Protein AF-A0A1F8UZN8-F1 (afdb_monomer)

pLDDT: mean 89.99, std 9.58, range [55.91, 98.31]

Foldseek 3Di:
DDPVVVVVVLVVLLCVLCVVVVLNCLDPVNPPDDPVVDDPVVNCVSCVSSVVVSVVVVVVVVVVVVVVVVVD

Sequence (72 aa):
MSRRNKNDFLYNLKVEAATELNLLQYIKENNDHSKADVSAKINGAQGGPIGGLMVKKMIAMQKKQLMEQQRD

Mean predicted aligned error: 4.84 Å

Structure (mmCIF, N/CA/C/O backbone):
data_AF-A0A1F8UZN8-F1
#
_entry.id   AF-A0A1F8UZN8-F1
#
loop_
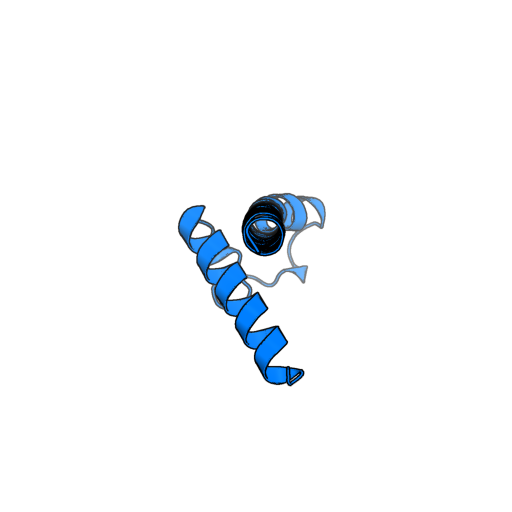_atom_site.group_PDB
_atom_site.id
_atom_site.type_symbol
_atom_site.label_atom_id
_atom_site.label_alt_id
_atom_site.label_comp_id
_atom_site.label_asym_id
_atom_site.label_entity_id
_atom_site.label_seq_id
_atom_site.pdbx_PDB_ins_code
_atom_site.Cartn_x
_atom_site.Cartn_y
_atom_site.Cartn_z
_atom_site.occupancy
_atom_site.B_iso_or_equiv
_atom_site.auth_seq_id
_atom_site.auth_comp_id
_atom_site.auth_asym_id
_atom_site.auth_atom_id
_atom_site.pdbx_PDB_model_num
ATOM 1 N N . MET A 1 1 ? 2.104 -11.583 19.293 1.00 60.34 1 MET A N 1
ATOM 2 C CA . MET A 1 1 ? 2.155 -12.045 17.883 1.00 60.34 1 MET A CA 1
ATOM 3 C C . MET A 1 1 ? 3.565 -12.552 17.586 1.00 60.34 1 MET A C 1
ATOM 5 O O . MET A 1 1 ? 4.508 -11.837 17.899 1.00 60.34 1 MET A O 1
ATOM 9 N N . SER A 1 2 ? 3.735 -13.758 17.031 1.00 76.31 2 SER A N 1
ATOM 10 C CA . SER A 1 2 ? 5.058 -14.233 16.578 1.00 76.31 2 SER A CA 1
ATOM 11 C C . SER A 1 2 ? 5.527 -13.440 15.349 1.00 76.31 2 SER A C 1
ATOM 13 O O . SER A 1 2 ? 4.696 -12.997 14.554 1.00 76.31 2 SER A O 1
ATOM 15 N N . ARG A 1 3 ? 6.848 -13.277 15.160 1.00 70.06 3 ARG A N 1
ATOM 16 C CA . ARG A 1 3 ? 7.439 -12.626 13.968 1.00 70.06 3 ARG A CA 1
ATOM 17 C C . ARG A 1 3 ? 6.935 -13.249 12.660 1.00 70.06 3 ARG A C 1
ATOM 19 O O . ARG A 1 3 ? 6.693 -12.516 11.708 1.00 70.06 3 ARG A O 1
ATOM 26 N N . ARG A 1 4 ? 6.741 -14.574 12.642 1.00 72.19 4 ARG A N 1
ATOM 27 C CA . ARG A 1 4 ? 6.217 -15.327 11.489 1.00 72.19 4 ARG A CA 1
ATOM 28 C C . ARG A 1 4 ? 4.809 -14.846 11.112 1.00 72.19 4 ARG A C 1
ATOM 30 O O . ARG A 1 4 ? 4.613 -14.350 10.012 1.00 72.19 4 ARG A O 1
ATOM 37 N N . ASN A 1 5 ? 3.907 -14.793 12.092 1.00 81.75 5 ASN A N 1
ATOM 38 C CA . ASN A 1 5 ? 2.517 -14.368 11.895 1.00 81.75 5 ASN A CA 1
ATOM 39 C C . ASN A 1 5 ? 2.392 -12.924 11.376 1.00 81.75 5 ASN A C 1
ATOM 41 O O . ASN A 1 5 ? 1.477 -12.621 10.617 1.00 81.75 5 ASN A O 1
ATOM 45 N N . LYS A 1 6 ? 3.301 -12.019 11.774 1.00 88.50 6 LYS A N 1
ATOM 46 C CA . LYS A 1 6 ? 3.295 -10.631 11.280 1.00 88.50 6 LYS A CA 1
ATOM 47 C C . LYS A 1 6 ? 3.661 -10.558 9.796 1.00 88.50 6 LYS A C 1
ATOM 49 O O . LYS A 1 6 ? 3.041 -9.795 9.059 1.00 88.50 6 LYS A O 1
ATOM 54 N N . ASN A 1 7 ? 4.667 -11.319 9.370 1.00 89.19 7 ASN A N 1
ATOM 55 C CA . ASN A 1 7 ? 5.084 -11.342 7.971 1.00 89.19 7 ASN A CA 1
ATOM 56 C C . ASN A 1 7 ? 3.982 -11.920 7.082 1.00 89.19 7 ASN A C 1
ATOM 58 O O . ASN A 1 7 ? 3.685 -11.326 6.049 1.00 89.19 7 ASN A O 1
ATOM 62 N N . ASP A 1 8 ? 3.332 -12.996 7.527 1.00 91.19 8 ASP A N 1
ATOM 63 C CA . ASP A 1 8 ? 2.232 -13.630 6.794 1.00 91.19 8 ASP A CA 1
ATOM 64 C C . ASP A 1 8 ? 1.035 -12.679 6.657 1.00 91.19 8 ASP A C 1
ATOM 66 O O . ASP A 1 8 ? 0.482 -12.513 5.573 1.00 91.19 8 ASP A O 1
ATOM 70 N N . PHE A 1 9 ? 0.687 -11.965 7.733 1.00 91.62 9 PHE A N 1
ATOM 71 C CA . PHE A 1 9 ? -0.361 -10.945 7.692 1.00 91.62 9 PHE A CA 1
ATOM 72 C C . PHE A 1 9 ? -0.046 -9.830 6.683 1.00 91.62 9 PHE A C 1
ATOM 74 O O . PHE A 1 9 ? -0.885 -9.480 5.854 1.00 91.62 9 PHE A O 1
ATOM 81 N N . LEU A 1 10 ? 1.171 -9.277 6.727 1.00 92.81 10 LEU A N 1
ATOM 82 C CA . LEU A 1 10 ? 1.584 -8.208 5.812 1.00 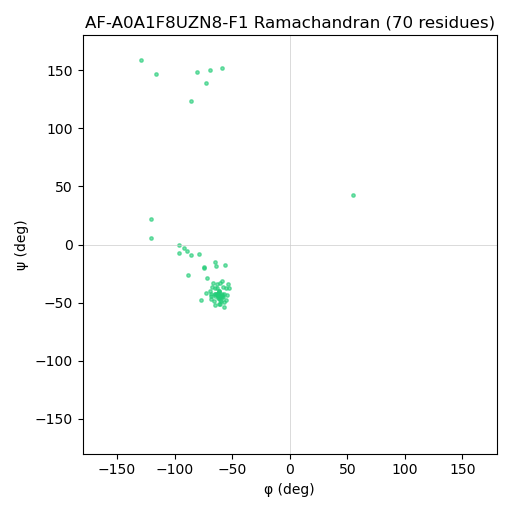92.81 10 LEU A CA 1
ATOM 83 C C . LEU A 1 10 ? 1.681 -8.687 4.361 1.00 92.81 10 LEU A C 1
ATOM 85 O O . LEU A 1 10 ? 1.420 -7.906 3.445 1.00 92.81 10 LEU A O 1
ATOM 89 N N . TYR A 1 11 ? 2.064 -9.944 4.153 1.00 93.81 11 TYR A N 1
ATOM 90 C CA . TYR A 1 11 ? 2.073 -10.566 2.839 1.00 93.81 11 TYR A CA 1
ATOM 91 C C . TYR A 1 11 ? 0.654 -10.686 2.282 1.00 93.81 11 TYR A C 1
ATOM 93 O O . TYR A 1 11 ? 0.388 -10.167 1.201 1.00 93.81 11 TYR A O 1
ATOM 101 N N . ASN A 1 12 ? -0.277 -11.258 3.047 1.00 94.44 12 ASN A N 1
ATOM 102 C CA . ASN A 1 12 ? -1.668 -11.411 2.620 1.00 94.44 12 ASN A CA 1
ATOM 103 C C . ASN A 1 12 ? -2.318 -10.060 2.308 1.00 94.44 12 ASN A C 1
ATOM 105 O O . ASN A 1 12 ? -2.947 -9.907 1.265 1.00 94.44 12 ASN A O 1
ATOM 109 N N . LEU A 1 13 ? -2.079 -9.047 3.146 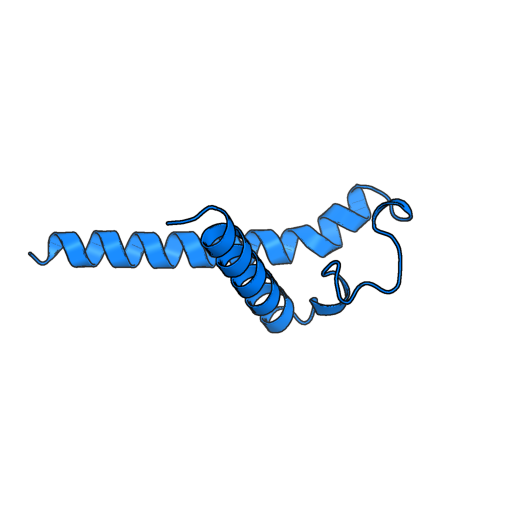1.00 96.31 13 LEU A N 1
ATOM 110 C CA . LEU A 1 13 ? -2.582 -7.694 2.909 1.00 96.31 13 LEU A CA 1
ATOM 111 C C . LEU A 1 13 ? -2.003 -7.066 1.628 1.00 96.31 13 LEU A C 1
ATOM 113 O O . LEU A 1 13 ? -2.683 -6.307 0.939 1.00 96.31 13 LEU A O 1
ATOM 117 N N . LYS A 1 14 ? -0.744 -7.375 1.292 1.00 96.38 14 LYS A N 1
ATOM 118 C CA . LYS A 1 14 ? -0.123 -6.944 0.033 1.00 96.38 14 LYS A CA 1
ATOM 119 C C . LYS A 1 14 ? -0.756 -7.639 -1.168 1.00 96.38 14 LYS A C 1
ATOM 121 O O . LYS A 1 14 ? -1.020 -6.965 -2.159 1.00 96.38 14 LYS A O 1
ATOM 126 N N . VAL A 1 15 ? -0.988 -8.950 -1.086 1.00 96.62 15 VAL A N 1
ATOM 127 C CA . VAL A 1 15 ? -1.638 -9.732 -2.151 1.00 96.62 15 VAL A CA 1
ATOM 128 C C . VAL A 1 15 ? -3.055 -9.217 -2.396 1.00 96.62 15 VAL A C 1
ATOM 130 O O . VAL A 1 15 ? -3.415 -8.963 -3.542 1.00 96.62 15 VAL A O 1
ATOM 133 N N . GLU A 1 16 ? -3.825 -8.978 -1.335 1.00 97.19 16 GLU A N 1
ATOM 134 C CA . GLU A 1 16 ? -5.165 -8.385 -1.402 1.00 97.19 16 GLU A CA 1
ATOM 135 C C . GLU A 1 16 ? -5.136 -7.017 -2.100 1.00 97.19 16 GLU A C 1
ATOM 137 O O . GLU A 1 16 ? -5.811 -6.819 -3.108 1.00 97.19 16 GLU A O 1
ATOM 142 N N . ALA A 1 17 ? -4.287 -6.094 -1.634 1.00 97.81 17 ALA A N 1
ATOM 143 C CA . ALA A 1 17 ? -4.159 -4.764 -2.229 1.00 97.81 17 ALA A CA 1
ATOM 144 C C . ALA A 1 17 ? -3.699 -4.807 -3.699 1.00 97.81 17 ALA A C 1
ATOM 146 O O . ALA A 1 17 ? -4.186 -4.042 -4.528 1.00 97.81 17 ALA A O 1
ATOM 147 N N . ALA A 1 18 ? -2.766 -5.697 -4.040 1.00 97.19 18 ALA A N 1
ATOM 148 C CA . ALA A 1 18 ? -2.312 -5.875 -5.415 1.00 97.19 18 ALA A CA 1
ATOM 149 C C . ALA A 1 18 ? -3.418 -6.454 -6.309 1.00 97.19 18 ALA A C 1
ATOM 151 O O . ALA A 1 18 ? -3.542 -6.044 -7.460 1.00 97.19 18 ALA A O 1
ATOM 152 N N . THR A 1 19 ? -4.239 -7.360 -5.777 1.00 97.12 19 THR A N 1
ATOM 153 C CA . THR A 1 19 ? -5.385 -7.946 -6.487 1.00 97.12 19 THR A CA 1
ATOM 154 C C . THR A 1 19 ? -6.439 -6.882 -6.777 1.00 97.12 19 THR A C 1
ATOM 156 O O . THR A 1 19 ? -6.842 -6.728 -7.924 1.00 97.12 19 THR A O 1
ATOM 159 N N . GLU A 1 20 ? -6.818 -6.082 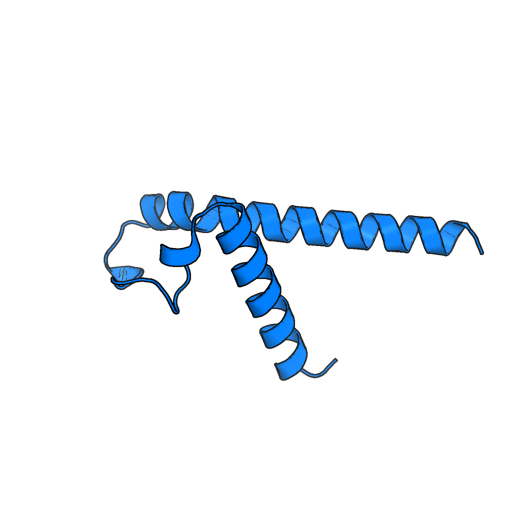-5.776 1.00 97.88 20 GLU A N 1
ATOM 160 C CA . GLU A 1 20 ? -7.804 -4.999 -5.924 1.00 97.88 20 GLU A CA 1
ATOM 161 C C . GLU A 1 20 ? -7.406 -3.954 -6.971 1.00 97.88 20 GLU A C 1
ATOM 163 O O . GLU A 1 20 ? -8.264 -3.361 -7.623 1.00 97.88 20 GLU A O 1
ATOM 168 N N . LEU A 1 21 ? -6.104 -3.730 -7.146 1.00 97.38 21 LEU A N 1
ATOM 169 C CA . LEU A 1 21 ? -5.576 -2.769 -8.110 1.00 97.38 21 LEU A CA 1
ATOM 170 C C . LEU A 1 21 ? -5.262 -3.384 -9.481 1.00 97.38 21 LEU A C 1
ATOM 172 O O . LEU A 1 21 ? -4.860 -2.647 -10.378 1.00 97.38 21 LEU A O 1
ATOM 176 N N . ASN A 1 22 ? -5.429 -4.700 -9.664 1.00 96.81 22 ASN A N 1
ATOM 177 C CA . ASN A 1 22 ? -4.955 -5.439 -10.843 1.00 96.81 22 ASN A CA 1
ATOM 178 C C . ASN A 1 22 ? -3.441 -5.254 -11.098 1.00 96.81 22 ASN A C 1
ATOM 180 O O . ASN A 1 22 ? -2.990 -5.048 -12.225 1.00 96.81 22 ASN A O 1
ATOM 184 N N . LEU A 1 23 ? -2.654 -5.301 -10.020 1.00 95.88 23 LEU A N 1
ATOM 185 C CA . LEU A 1 23 ? -1.202 -5.091 -9.991 1.00 95.88 23 LEU A CA 1
ATOM 186 C C . LEU A 1 23 ? -0.441 -6.312 -9.443 1.00 95.88 23 LEU A C 1
ATOM 188 O O . LEU A 1 23 ? 0.685 -6.174 -8.959 1.00 95.88 23 LEU A O 1
ATOM 192 N N . LEU A 1 24 ? -1.045 -7.506 -9.480 1.00 95.06 24 LEU A N 1
ATOM 193 C CA . LEU A 1 24 ? -0.422 -8.737 -8.982 1.00 95.06 24 LEU A CA 1
ATOM 194 C C . LEU A 1 24 ? 0.932 -9.005 -9.644 1.00 95.06 24 LEU A C 1
ATOM 196 O O . LEU A 1 24 ? 1.866 -9.372 -8.955 1.00 95.06 24 LEU A O 1
ATOM 200 N N . GLN A 1 25 ? 1.105 -8.727 -10.929 1.00 93.44 25 GLN A N 1
ATOM 201 C CA . GLN A 1 25 ? 2.385 -8.873 -11.628 1.00 93.44 25 GLN A CA 1
ATOM 202 C C . GLN A 1 25 ? 3.551 -8.091 -10.988 1.00 93.44 25 GLN A C 1
ATOM 204 O O . GLN A 1 25 ? 4.704 -8.399 -11.241 1.00 93.44 25 GLN A O 1
ATOM 209 N N . TYR A 1 26 ? 3.287 -7.099 -10.130 1.00 91.75 26 TYR A N 1
ATOM 210 C CA . TYR A 1 26 ? 4.330 -6.310 -9.465 1.00 91.75 26 TYR A CA 1
ATOM 211 C C . TYR A 1 26 ? 4.678 -6.801 -8.041 1.00 91.75 26 TYR A C 1
ATOM 213 O O . TYR A 1 26 ? 5.565 -6.232 -7.376 1.00 91.75 26 TYR A O 1
ATOM 221 N N . ILE A 1 27 ? 4.028 -7.865 -7.541 1.00 90.94 27 ILE A N 1
ATOM 222 C CA . ILE A 1 27 ? 4.460 -8.562 -6.313 1.00 90.94 27 ILE A CA 1
ATOM 223 C C . ILE A 1 27 ? 5.612 -9.516 -6.629 1.00 90.94 27 ILE A C 1
ATOM 225 O O . ILE A 1 27 ? 5.703 -10.034 -7.731 1.00 90.94 27 ILE A O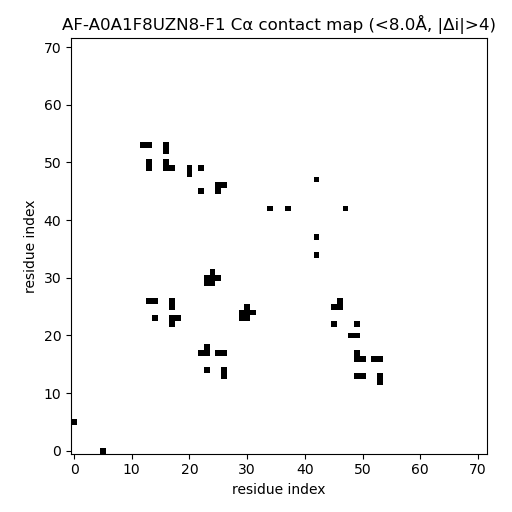 1
ATOM 229 N N . LYS A 1 28 ? 6.529 -9.730 -5.676 1.00 82.25 28 LYS A N 1
ATOM 230 C CA . LYS A 1 28 ? 7.794 -10.447 -5.929 1.00 82.25 28 LYS A CA 1
ATOM 231 C C . LYS A 1 28 ? 7.553 -11.859 -6.476 1.00 82.25 28 LYS A C 1
ATOM 233 O O . LYS A 1 28 ? 8.315 -12.323 -7.308 1.00 82.25 28 LYS A O 1
ATOM 238 N N . GLU A 1 29 ? 6.506 -12.507 -5.992 1.00 83.25 29 GLU A N 1
ATOM 239 C CA . GLU A 1 29 ? 6.119 -13.882 -6.288 1.00 83.25 29 GLU A CA 1
ATOM 240 C C . GLU A 1 29 ? 5.510 -14.037 -7.690 1.00 83.25 29 GLU A C 1
ATOM 242 O O . GLU A 1 29 ? 5.521 -15.133 -8.241 1.00 83.25 29 GLU A O 1
ATOM 247 N N . ASN A 1 30 ? 5.037 -12.935 -8.280 1.00 81.06 30 ASN A N 1
ATOM 248 C CA . ASN A 1 30 ? 4.364 -12.904 -9.578 1.00 81.06 30 ASN A CA 1
ATOM 249 C C . ASN A 1 30 ? 5.095 -12.001 -10.587 1.00 81.06 30 ASN A C 1
ATOM 251 O O . ASN A 1 30 ? 4.573 -11.768 -11.676 1.00 81.06 30 ASN A O 1
ATOM 255 N N . ASN A 1 31 ? 6.265 -11.469 -10.220 1.00 79.00 31 ASN A N 1
ATOM 256 C CA . ASN A 1 31 ? 7.055 -10.609 -11.087 1.00 79.00 31 ASN A CA 1
ATOM 257 C C . ASN A 1 31 ? 7.941 -11.468 -11.986 1.00 79.00 31 ASN A C 1
ATOM 259 O O . ASN A 1 31 ? 8.749 -12.255 -11.495 1.00 79.00 31 ASN A O 1
ATOM 263 N N . ASP A 1 32 ? 7.804 -11.292 -13.294 1.00 75.50 32 ASP A N 1
ATOM 264 C CA . ASP A 1 32 ? 8.558 -12.012 -14.324 1.00 75.50 32 ASP A CA 1
ATOM 265 C C . ASP A 1 32 ? 9.985 -11.470 -14.533 1.00 75.50 32 ASP A C 1
ATOM 267 O O . ASP A 1 32 ? 10.793 -12.091 -15.221 1.00 75.50 32 ASP A O 1
ATOM 271 N N . HIS A 1 33 ? 10.316 -10.341 -13.900 1.00 73.25 33 HIS A N 1
ATOM 272 C CA . HIS A 1 33 ? 11.633 -9.707 -13.929 1.00 73.25 33 HIS A CA 1
ATOM 273 C C . HIS A 1 33 ? 12.150 -9.382 -12.519 1.00 73.25 33 HIS A C 1
ATOM 275 O O . HIS A 1 33 ? 11.389 -9.254 -11.548 1.00 73.25 33 HIS A O 1
ATOM 281 N N . SER A 1 34 ? 13.469 -9.211 -12.376 1.00 72.88 34 SER A N 1
ATOM 282 C CA . SER A 1 34 ? 14.034 -8.768 -11.102 1.00 72.88 34 SER A CA 1
ATOM 283 C C . SER A 1 34 ? 13.726 -7.291 -10.876 1.00 72.88 34 SER A C 1
ATOM 285 O O . SER A 1 34 ? 13.873 -6.452 -11.761 1.00 72.88 34 SER A O 1
ATOM 287 N N . LYS A 1 35 ? 13.376 -6.924 -9.638 1.00 73.69 35 LYS A N 1
ATOM 288 C CA . LYS A 1 35 ? 13.191 -5.510 -9.254 1.00 73.69 35 LYS A CA 1
ATOM 289 C C . LYS A 1 35 ? 14.486 -4.697 -9.326 1.00 73.69 35 LYS A C 1
ATOM 291 O O . LYS A 1 35 ? 14.429 -3.471 -9.283 1.00 73.69 35 LYS A O 1
ATOM 296 N N . ALA A 1 36 ? 15.636 -5.369 -9.409 1.00 79.62 36 ALA A N 1
ATOM 297 C CA . ALA A 1 36 ? 16.932 -4.737 -9.631 1.00 79.62 36 ALA A CA 1
ATOM 298 C C . ALA A 1 36 ? 17.122 -4.265 -11.083 1.00 79.62 36 ALA A C 1
ATOM 300 O O . ALA A 1 36 ? 17.949 -3.391 -11.325 1.00 79.62 36 ALA A O 1
ATOM 301 N N . ASP A 1 37 ? 16.335 -4.797 -12.023 1.00 85.31 37 ASP A N 1
ATOM 302 C CA . ASP A 1 37 ? 16.498 -4.531 -13.456 1.00 85.31 37 ASP A CA 1
ATOM 303 C C . ASP A 1 37 ? 15.769 -3.253 -13.899 1.00 85.31 37 ASP A C 1
ATOM 305 O O . ASP A 1 37 ? 15.948 -2.776 -15.018 1.00 85.31 37 ASP A O 1
ATOM 309 N N . VAL A 1 38 ? 14.946 -2.669 -13.019 1.00 86.94 38 VAL A N 1
ATOM 310 C CA . VAL A 1 38 ? 14.163 -1.462 -13.303 1.00 86.94 38 VAL A CA 1
ATOM 311 C C . VAL A 1 38 ? 14.578 -0.295 -12.413 1.00 86.94 38 VAL A C 1
ATOM 313 O O . VAL A 1 38 ? 14.940 -0.449 -11.245 1.00 86.94 38 VAL A O 1
ATOM 316 N N . SER A 1 39 ? 14.498 0.919 -12.965 1.00 93.62 39 SER A N 1
ATOM 317 C CA . SER A 1 39 ? 14.846 2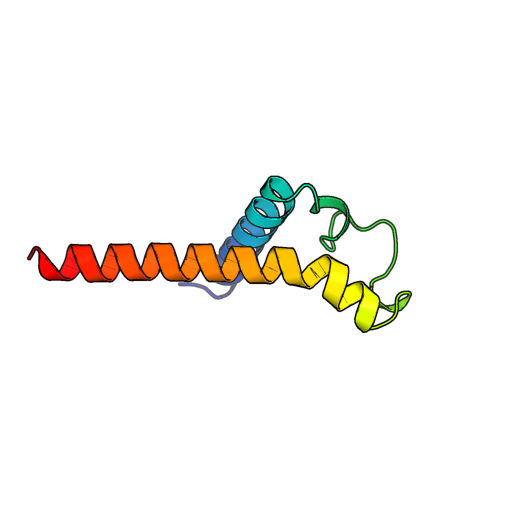.137 -12.226 1.00 93.62 39 SER A CA 1
ATOM 318 C C . SER A 1 39 ? 13.998 2.304 -10.958 1.00 93.62 39 SER A C 1
ATOM 320 O O . SER A 1 39 ? 12.829 1.912 -10.906 1.00 93.62 39 SER A O 1
ATOM 322 N N . ALA A 1 40 ? 14.548 2.979 -9.944 1.00 93.06 40 ALA A N 1
ATOM 323 C CA . ALA A 1 40 ? 13.827 3.287 -8.705 1.00 93.06 40 ALA A CA 1
ATOM 324 C C . ALA A 1 40 ? 12.484 4.003 -8.956 1.00 93.06 40 ALA A C 1
ATOM 326 O O . ALA A 1 40 ? 11.505 3.752 -8.256 1.00 93.06 40 ALA A O 1
ATOM 327 N N . LYS A 1 41 ? 12.413 4.844 -9.999 1.00 95.69 41 LYS A N 1
ATOM 328 C CA . LYS A 1 41 ? 11.180 5.519 -10.424 1.00 95.69 41 LYS A CA 1
ATOM 329 C C . LYS A 1 41 ? 10.102 4.522 -10.867 1.00 95.69 41 LYS A C 1
ATOM 331 O O . LYS A 1 41 ? 8.948 4.678 -10.481 1.00 95.69 41 LYS A O 1
ATOM 336 N N . ILE A 1 42 ? 10.474 3.501 -11.643 1.00 93.81 42 ILE A N 1
ATOM 337 C CA . ILE A 1 42 ? 9.549 2.456 -12.114 1.00 93.81 42 ILE A CA 1
ATOM 338 C C . ILE A 1 42 ? 9.092 1.590 -10.937 1.00 93.81 42 ILE A C 1
ATOM 340 O O . ILE A 1 42 ? 7.891 1.413 -10.753 1.00 93.81 42 ILE A O 1
ATOM 344 N N . ASN A 1 43 ? 10.024 1.156 -10.082 1.00 91.38 43 ASN A N 1
ATOM 345 C CA . ASN A 1 43 ? 9.697 0.427 -8.852 1.00 91.38 43 ASN A CA 1
ATOM 346 C C . ASN A 1 43 ? 8.701 1.203 -7.973 1.00 91.38 43 ASN A C 1
ATOM 348 O O . ASN A 1 43 ? 7.742 0.630 -7.455 1.00 91.38 43 ASN A O 1
ATOM 352 N N . GLY A 1 44 ? 8.906 2.516 -7.826 1.00 93.31 44 GLY A N 1
ATOM 353 C CA . GLY A 1 44 ? 8.005 3.399 -7.090 1.00 93.31 44 GLY A CA 1
ATOM 354 C C . GLY A 1 44 ? 6.623 3.512 -7.735 1.00 93.31 44 GLY A C 1
ATOM 355 O O . GLY A 1 44 ? 5.619 3.400 -7.037 1.00 93.31 44 GLY A O 1
ATOM 356 N N . ALA A 1 45 ? 6.553 3.679 -9.058 1.00 95.31 45 ALA A N 1
ATOM 357 C CA . ALA A 1 45 ? 5.288 3.755 -9.789 1.00 95.31 45 ALA A CA 1
ATOM 358 C C . ALA A 1 45 ? 4.487 2.440 -9.740 1.00 95.31 45 ALA A C 1
ATOM 360 O O . ALA A 1 45 ? 3.267 2.478 -9.608 1.00 95.31 45 ALA A O 1
ATOM 361 N N . GLN A 1 46 ? 5.161 1.289 -9.798 1.00 94.00 46 GLN A N 1
ATOM 362 C CA . GLN A 1 46 ? 4.531 -0.034 -9.740 1.00 94.00 46 GLN A CA 1
ATOM 363 C C . GLN A 1 46 ? 4.118 -0.422 -8.310 1.00 94.00 46 GLN A C 1
ATOM 365 O O . GLN A 1 46 ? 2.996 -0.867 -8.075 1.00 94.00 46 GLN A O 1
ATOM 370 N N . GLY A 1 47 ? 5.017 -0.253 -7.333 1.00 94.06 47 GLY A N 1
ATOM 371 C CA . GLY A 1 47 ? 4.806 -0.695 -5.949 1.00 94.06 47 GLY A CA 1
ATOM 372 C C . GLY A 1 47 ? 4.106 0.324 -5.045 1.00 94.06 47 GLY A C 1
ATOM 373 O O . GLY A 1 47 ? 3.450 -0.059 -4.075 1.00 94.06 47 GLY A O 1
ATOM 374 N N . GLY A 1 48 ? 4.225 1.617 -5.352 1.00 96.44 48 GLY A N 1
ATOM 375 C CA . GLY A 1 48 ? 3.658 2.714 -4.566 1.00 96.44 48 GLY A CA 1
ATOM 376 C C . GLY A 1 48 ? 2.141 2.618 -4.379 1.00 96.44 48 GLY A C 1
ATOM 377 O O . GLY A 1 48 ? 1.688 2.687 -3.234 1.00 96.44 48 GLY A O 1
ATOM 378 N N . PRO A 1 49 ? 1.346 2.395 -5.445 1.00 98.06 49 PRO A N 1
ATOM 379 C CA . PRO A 1 49 ? -0.102 2.227 -5.328 1.00 98.06 49 PRO A CA 1
ATOM 380 C C . PRO A 1 49 ? -0.509 1.079 -4.392 1.00 98.06 49 PRO A C 1
ATOM 382 O O . PRO A 1 49 ? -1.379 1.268 -3.540 1.00 98.06 49 PRO A O 1
ATOM 385 N N . ILE A 1 50 ? 0.173 -0.072 -4.481 1.00 97.62 50 ILE A N 1
ATOM 386 C CA . ILE A 1 50 ? -0.070 -1.242 -3.619 1.00 97.62 50 ILE A CA 1
ATOM 387 C C . ILE A 1 50 ? 0.189 -0.871 -2.154 1.00 97.62 50 ILE A C 1
ATOM 389 O O . ILE A 1 50 ? -0.677 -1.055 -1.298 1.00 97.62 50 ILE A O 1
ATOM 393 N N . GLY A 1 51 ? 1.355 -0.284 -1.861 1.00 97.00 51 GLY A N 1
ATOM 394 C CA . GLY A 1 51 ? 1.707 0.149 -0.505 1.00 97.00 51 GLY A CA 1
ATOM 395 C C . GLY A 1 51 ? 0.748 1.205 0.053 1.00 97.00 51 GLY A C 1
ATOM 396 O O . GLY A 1 51 ? 0.343 1.126 1.213 1.00 97.00 51 GLY A O 1
ATOM 397 N N . GLY A 1 52 ? 0.321 2.158 -0.777 1.00 98.12 52 GLY A N 1
ATOM 398 C CA . GLY A 1 52 ? -0.650 3.180 -0.394 1.00 98.12 52 GLY A CA 1
ATOM 399 C C . GLY A 1 52 ? -2.006 2.590 -0.000 1.00 98.12 52 GLY A C 1
ATOM 400 O O . GLY A 1 52 ? -2.597 3.014 0.995 1.00 98.12 52 GLY A O 1
ATOM 401 N N . LEU A 1 53 ? -2.490 1.582 -0.731 1.00 98.31 53 LEU A N 1
ATOM 402 C CA . LEU A 1 53 ? -3.739 0.894 -0.401 1.00 98.31 53 LEU A CA 1
ATOM 403 C C . LEU A 1 53 ? -3.621 0.061 0.883 1.00 98.31 53 LEU A C 1
ATOM 405 O O . LEU A 1 53 ? -4.525 0.114 1.719 1.00 98.31 53 LEU A O 1
ATOM 409 N N . MET A 1 54 ? -2.490 -0.621 1.101 1.00 98.00 54 MET A N 1
ATOM 410 C CA . MET A 1 54 ? -2.223 -1.312 2.370 1.00 98.00 54 MET A CA 1
ATOM 411 C C . MET A 1 54 ? -2.325 -0.347 3.561 1.00 98.00 54 MET A C 1
ATOM 413 O O . MET A 1 54 ? -3.014 -0.642 4.537 1.00 98.00 54 MET A O 1
ATOM 417 N N . VAL A 1 55 ? -1.696 0.833 3.470 1.00 98.06 55 VAL A N 1
ATOM 418 C CA . VAL A 1 55 ? -1.746 1.853 4.534 1.00 98.06 55 VAL A CA 1
ATOM 419 C C . VAL A 1 55 ? -3.172 2.359 4.755 1.00 98.06 55 VAL A C 1
ATOM 421 O O . VAL A 1 55 ? -3.606 2.474 5.901 1.00 98.06 55 VAL A O 1
ATOM 424 N N . LYS A 1 56 ? -3.943 2.606 3.687 1.00 98.25 56 LYS A N 1
ATOM 425 C CA . LYS A 1 56 ? -5.358 3.005 3.802 1.00 98.25 56 LYS A CA 1
ATOM 426 C C . LYS A 1 56 ? -6.187 1.963 4.561 1.00 98.25 56 LYS A C 1
ATOM 428 O O . LYS A 1 56 ? -6.939 2.342 5.459 1.00 98.25 56 LYS A O 1
ATOM 433 N N . LYS A 1 57 ? -6.020 0.672 4.248 1.00 96.94 57 LYS A N 1
ATOM 434 C CA . LYS A 1 57 ? -6.702 -0.432 4.948 1.00 96.94 57 LYS A CA 1
ATOM 435 C C . LYS A 1 57 ? -6.308 -0.484 6.426 1.00 96.94 57 LYS A C 1
ATOM 437 O O . LYS A 1 57 ? -7.190 -0.519 7.281 1.00 96.94 57 LYS A O 1
ATOM 442 N N . MET A 1 58 ? -5.014 -0.381 6.742 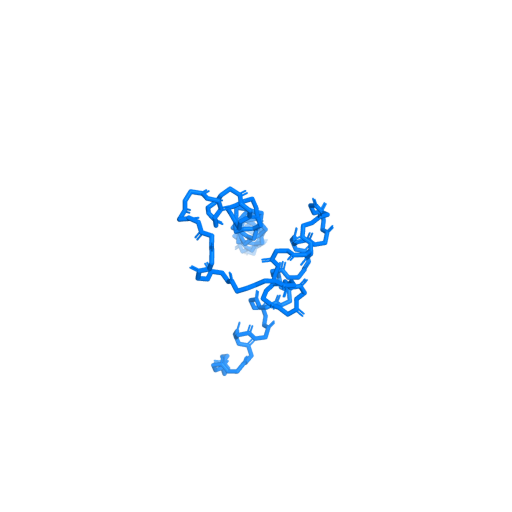1.00 96.25 58 MET A N 1
ATOM 443 C CA . MET A 1 58 ? -4.536 -0.342 8.133 1.00 96.25 58 MET A CA 1
ATOM 444 C C . MET A 1 58 ? -5.136 0.831 8.921 1.00 96.25 58 MET A C 1
ATOM 446 O O . MET A 1 58 ? -5.61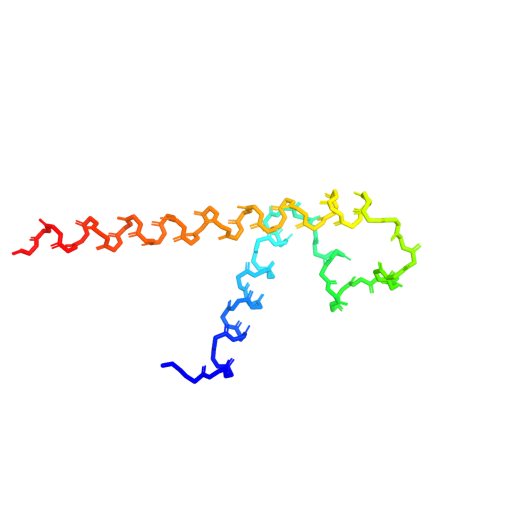3 0.642 10.038 1.00 96.25 58 MET A O 1
ATOM 450 N N . ILE A 1 59 ? -5.172 2.033 8.335 1.00 97.69 59 ILE A N 1
ATOM 451 C CA . ILE A 1 59 ? -5.780 3.213 8.968 1.00 97.69 59 ILE A CA 1
ATOM 452 C C . ILE A 1 59 ? -7.280 2.998 9.198 1.00 97.69 59 ILE A C 1
ATOM 454 O O . ILE A 1 59 ? -7.786 3.354 10.259 1.00 97.69 59 ILE A O 1
ATOM 458 N N . ALA A 1 60 ? -8.000 2.419 8.234 1.00 96.69 60 ALA A N 1
ATOM 459 C CA . ALA A 1 60 ? -9.428 2.138 8.377 1.00 96.69 60 ALA A CA 1
ATOM 460 C C . ALA A 1 60 ? -9.706 1.142 9.517 1.00 96.69 60 ALA A C 1
ATOM 462 O O . ALA A 1 60 ? -10.587 1.386 10.341 1.00 96.69 60 ALA A O 1
ATOM 463 N N . MET A 1 61 ? -8.913 0.070 9.612 1.00 94.31 61 MET A N 1
ATOM 464 C CA . MET A 1 61 ? -8.999 -0.899 10.710 1.00 94.31 61 MET A CA 1
ATOM 465 C C . MET A 1 61 ? -8.719 -0.239 12.066 1.00 94.31 61 MET A C 1
ATOM 467 O O . MET A 1 61 ? -9.480 -0.442 13.009 1.00 94.31 61 MET A O 1
ATOM 471 N N . GLN A 1 62 ? -7.687 0.607 12.154 1.00 96.19 62 GLN A N 1
ATOM 472 C CA . GLN A 1 62 ? -7.361 1.324 13.388 1.00 96.19 62 GLN A CA 1
ATOM 473 C C . GLN A 1 62 ? -8.468 2.306 13.793 1.00 96.19 62 GLN A C 1
ATOM 475 O O . GLN A 1 62 ? -8.831 2.379 14.964 1.00 96.19 62 GLN A O 1
ATOM 480 N N . LYS A 1 63 ? -9.038 3.044 12.831 1.00 96.50 63 LYS A N 1
ATOM 481 C CA . LYS A 1 63 ? -10.173 3.947 13.078 1.00 96.50 63 LYS A CA 1
ATOM 482 C C . LYS A 1 63 ? -11.374 3.188 13.635 1.00 96.50 63 LYS A C 1
ATOM 484 O O . LYS A 1 63 ? -11.981 3.656 14.591 1.00 96.50 63 LYS A O 1
ATOM 489 N N . LYS A 1 64 ? -11.688 2.017 13.073 1.00 95.94 64 LYS A N 1
ATOM 490 C CA . LYS A 1 64 ? -12.776 1.159 13.558 1.00 95.94 64 LYS A CA 1
ATOM 491 C C . LYS A 1 64 ? -12.543 0.719 15.007 1.00 95.94 64 LYS A C 1
ATOM 493 O O . LYS A 1 64 ? -13.435 0.895 15.825 1.00 95.94 64 LYS A O 1
ATOM 498 N N . GLN A 1 65 ? -11.338 0.250 15.334 1.00 94.75 65 GLN A N 1
ATOM 499 C CA . GLN A 1 65 ? -10.982 -0.156 16.701 1.00 94.75 65 GLN A CA 1
ATOM 500 C C . GLN A 1 65 ? -11.121 0.994 17.706 1.00 94.75 65 GLN A C 1
ATOM 502 O O . GLN A 1 65 ? -11.684 0.807 18.778 1.00 94.75 65 GLN A O 1
ATOM 507 N N . LEU A 1 66 ? -10.651 2.195 17.349 1.00 94.94 66 LEU A N 1
ATOM 508 C CA . LEU A 1 66 ? -10.785 3.377 18.207 1.00 94.94 66 LEU A CA 1
ATOM 509 C C . LEU A 1 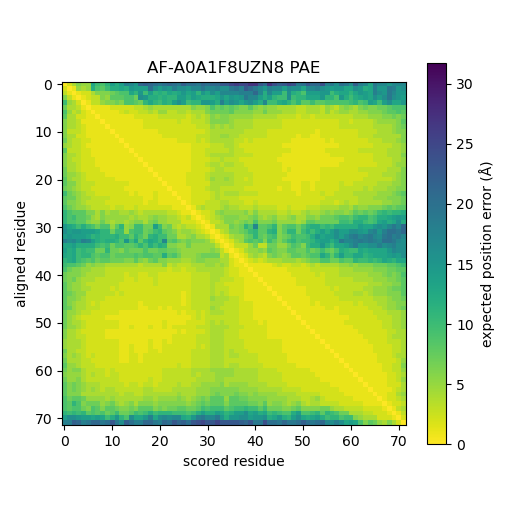66 ? -12.253 3.767 18.429 1.00 94.94 66 LEU A C 1
ATOM 511 O O . LEU A 1 66 ? -12.616 4.176 19.524 1.00 94.94 66 LEU A O 1
ATOM 515 N N . MET A 1 67 ? -13.100 3.636 17.404 1.00 93.69 67 MET A N 1
ATOM 516 C CA . MET A 1 67 ? -14.537 3.909 17.519 1.00 93.69 67 MET A CA 1
ATOM 517 C C . MET A 1 67 ? -15.287 2.852 18.333 1.00 93.69 67 MET A C 1
ATOM 519 O O . MET A 1 67 ? -16.323 3.176 18.902 1.00 93.69 67 MET A O 1
ATOM 523 N N . GLU A 1 68 ? -14.826 1.602 18.347 1.00 93.31 68 GLU A N 1
ATOM 524 C CA . GLU A 1 68 ? -15.403 0.530 19.169 1.00 93.31 68 GLU A CA 1
ATOM 525 C C . GLU A 1 68 ? -15.046 0.728 20.647 1.00 93.31 68 GLU A C 1
ATOM 527 O O . GLU A 1 68 ? -15.933 0.668 21.485 1.00 93.31 68 GLU A O 1
ATOM 532 N N . GLN A 1 69 ? -13.801 1.108 20.952 1.00 86.38 69 GLN A N 1
ATOM 533 C CA . GLN A 1 69 ? -13.335 1.396 22.319 1.00 86.38 69 GLN A CA 1
ATOM 534 C C . GLN A 1 69 ? -14.027 2.591 22.995 1.00 86.38 69 GLN A C 1
ATOM 536 O O . GLN A 1 69 ? -13.937 2.736 24.205 1.00 86.38 69 GLN A O 1
ATOM 541 N N . GLN A 1 70 ? -14.671 3.474 22.227 1.00 77.75 70 GLN A N 1
ATOM 542 C CA . GLN A 1 70 ? -15.428 4.622 22.748 1.00 77.75 70 GLN A CA 1
ATOM 543 C C . GLN A 1 70 ? -16.900 4.295 23.038 1.00 77.75 70 GLN A C 1
ATOM 545 O O . GLN A 1 70 ? -17.638 5.172 23.483 1.00 77.75 70 GLN A O 1
ATOM 550 N N . ARG A 1 71 ? -17.354 3.082 22.699 1.00 75.19 71 ARG A N 1
ATOM 551 C CA . ARG A 1 71 ? -18.734 2.625 22.927 1.00 75.19 71 ARG A CA 1
ATOM 552 C C . ARG A 1 71 ? -18.887 1.823 24.221 1.00 75.19 71 ARG A C 1
ATOM 554 O O . ARG A 1 71 ? -20.024 1.518 24.573 1.00 75.19 71 ARG A O 1
ATOM 561 N N . ASP A 1 72 ? -17.770 1.519 24.875 1.00 55.91 72 ASP A N 1
ATOM 562 C CA . ASP A 1 72 ? -17.671 0.922 26.210 1.00 55.91 72 ASP A CA 1
ATOM 563 C C . ASP A 1 72 ? -17.441 2.021 27.263 1.00 55.91 72 ASP A C 1
ATOM 565 O O . ASP A 1 72 ? -17.925 1.852 28.405 1.00 55.91 72 ASP A O 1
#

Solvent-accessible surface area (backbone atoms only — not comparable to full-atom values): 4210 Å² total; per-residue (Å²): 133,57,76,66,60,53,53,53,51,56,48,51,46,46,53,51,32,14,53,79,68,74,40,47,59,68,38,83,94,52,33,95,64,64,79,84,80,49,56,70,68,55,52,42,66,61,44,43,61,34,53,52,47,40,51,52,51,53,51,51,54,52,52,50,53,58,59,54,67,71,76,111

Secondary structure (DSSP, 8-state):
--HHHHHHHHHHHHHHHHHHTT-GGGSTTT-SS-TTSS-HHHHHHHHHHHHHHHHHHHHHHHHHHHHHHT--

Radius of gyration: 15.19 Å; Cα contacts (8 Å, |Δi|>4): 34; chains: 1; bounding box: 36×21×40 Å